Protein AF-A0A7X3ZTK2-F1 (afdb_monomer)

Structure (mmCIF, N/CA/C/O backbone):
data_AF-A0A7X3ZTK2-F1
#
_entry.id   AF-A0A7X3ZTK2-F1
#
loop_
_atom_site.group_PDB
_atom_site.id
_atom_site.type_symbol
_atom_site.label_atom_id
_atom_site.label_alt_id
_atom_site.label_comp_id
_atom_site.label_asym_id
_atom_site.label_entity_id
_atom_site.label_seq_id
_atom_site.pdbx_PDB_ins_code
_atom_site.Cartn_x
_atom_site.Cartn_y
_atom_site.Cartn_z
_atom_site.occupancy
_atom_site.B_iso_or_equiv
_atom_site.auth_seq_id
_atom_site.auth_comp_id
_atom_site.auth_asym_id
_atom_site.auth_atom_id
_atom_site.pdbx_PDB_model_num
ATOM 1 N N . MET A 1 1 ? -30.145 23.429 -50.388 1.00 39.84 1 MET A N 1
ATOM 2 C CA . MET A 1 1 ? -30.288 21.972 -50.198 1.00 39.84 1 MET A CA 1
ATOM 3 C C . MET A 1 1 ? -29.127 21.512 -49.320 1.00 39.84 1 MET A C 1
ATOM 5 O O . MET A 1 1 ? -28.029 21.324 -49.816 1.00 39.84 1 MET A O 1
ATOM 9 N N . ARG A 1 2 ? -29.315 21.527 -47.994 1.00 39.56 2 ARG A N 1
ATOM 10 C CA . ARG A 1 2 ? -28.286 21.183 -46.997 1.00 39.56 2 ARG A CA 1
ATOM 11 C C . ARG A 1 2 ? -28.616 19.794 -46.467 1.00 39.56 2 ARG A C 1
ATOM 13 O O . ARG A 1 2 ? -29.676 19.634 -45.871 1.00 39.56 2 ARG A O 1
ATOM 20 N N . VAL A 1 3 ? -27.745 18.817 -46.689 1.00 43.38 3 VAL A N 1
ATOM 21 C CA . VAL A 1 3 ? -27.857 17.502 -46.051 1.00 43.38 3 VAL A CA 1
ATOM 22 C C . VAL A 1 3 ? -26.597 17.299 -45.227 1.00 43.38 3 VAL A C 1
ATOM 24 O O . VAL A 1 3 ? -25.487 17.306 -45.748 1.00 43.38 3 VAL A O 1
ATOM 27 N N . ALA A 1 4 ? -26.821 17.251 -43.918 1.00 47.59 4 ALA A N 1
ATOM 28 C CA . ALA A 1 4 ? -25.833 17.231 -42.862 1.00 47.59 4 ALA A CA 1
ATOM 29 C C . ALA A 1 4 ? -25.063 15.904 -42.804 1.00 47.59 4 ALA A C 1
ATOM 31 O O . ALA A 1 4 ? -25.639 14.823 -42.951 1.00 47.59 4 ALA A O 1
ATOM 32 N N . GLU A 1 5 ? -23.767 16.017 -42.520 1.00 44.78 5 GLU A N 1
ATOM 33 C CA . GLU A 1 5 ? -22.873 14.921 -42.159 1.00 44.78 5 GLU A CA 1
ATOM 34 C C . GLU A 1 5 ? -23.416 14.157 -40.943 1.00 44.78 5 GLU A C 1
ATOM 36 O O . GLU A 1 5 ? -23.536 14.686 -39.835 1.00 44.78 5 GLU A O 1
ATOM 41 N N . ARG A 1 6 ? -23.736 12.876 -41.139 1.00 45.16 6 ARG A N 1
ATOM 42 C CA . ARG A 1 6 ? -24.063 11.959 -40.045 1.00 45.16 6 ARG A CA 1
ATOM 43 C C . ARG A 1 6 ? -22.763 11.437 -39.436 1.00 45.16 6 ARG A C 1
ATOM 45 O O . ARG A 1 6 ? -22.163 10.501 -39.959 1.00 45.16 6 ARG A O 1
ATOM 52 N N . LYS A 1 7 ? -22.352 12.026 -38.308 1.00 48.91 7 LYS A N 1
ATOM 53 C CA . LYS A 1 7 ? -21.341 11.461 -37.401 1.00 48.91 7 LYS A CA 1
ATOM 54 C C . LYS A 1 7 ? -21.754 10.041 -37.009 1.00 48.91 7 LYS A C 1
ATOM 56 O O . LYS A 1 7 ? -22.723 9.852 -36.277 1.00 48.91 7 LYS A O 1
ATOM 61 N N . HIS A 1 8 ? -21.010 9.048 -37.485 1.00 41.53 8 HIS A N 1
ATOM 62 C CA . HIS A 1 8 ? -21.114 7.677 -36.999 1.00 41.53 8 HIS A CA 1
ATOM 63 C C . HIS A 1 8 ? -20.444 7.611 -35.621 1.00 41.53 8 HIS A C 1
ATOM 65 O O . HIS A 1 8 ? -19.224 7.502 -35.498 1.00 41.53 8 HIS A O 1
ATOM 71 N N . VAL A 1 9 ? -21.264 7.757 -34.581 1.00 46.59 9 VAL A N 1
ATOM 72 C CA . VAL A 1 9 ? -20.909 7.508 -33.183 1.00 46.59 9 VAL A CA 1
ATOM 73 C C . VAL A 1 9 ? -20.540 6.031 -33.072 1.00 46.59 9 VAL A C 1
ATOM 75 O O . VAL A 1 9 ? -21.409 5.161 -33.124 1.00 46.59 9 VAL A O 1
ATOM 78 N N . ARG A 1 10 ? -19.239 5.732 -32.978 1.00 44.19 10 ARG A N 1
ATOM 79 C CA . ARG A 1 10 ? -18.788 4.394 -32.596 1.00 44.19 10 ARG A CA 1
ATOM 80 C C . ARG A 1 10 ? -19.222 4.153 -31.156 1.00 44.19 10 ARG A C 1
ATOM 82 O O . ARG A 1 10 ? -19.009 4.982 -30.276 1.00 44.19 10 ARG A O 1
ATOM 89 N N . GLN A 1 11 ? -19.905 3.034 -30.998 1.00 49.56 11 GLN A N 1
ATOM 90 C CA . GLN A 1 11 ? -20.618 2.596 -29.815 1.00 49.56 11 GLN A CA 1
ATOM 91 C C . GLN A 1 11 ? -19.687 2.583 -28.596 1.00 49.56 11 GLN A C 1
ATOM 93 O O . GLN A 1 11 ? -18.657 1.911 -28.596 1.00 49.56 11 GLN A O 1
ATOM 98 N N . LEU A 1 12 ? -20.057 3.347 -27.567 1.00 50.53 12 LEU A N 1
ATOM 99 C CA . LEU A 1 12 ? -19.511 3.214 -26.222 1.00 50.53 12 LEU A CA 1
ATOM 100 C C . LEU A 1 12 ? -20.148 1.971 -25.602 1.00 50.53 12 LEU A C 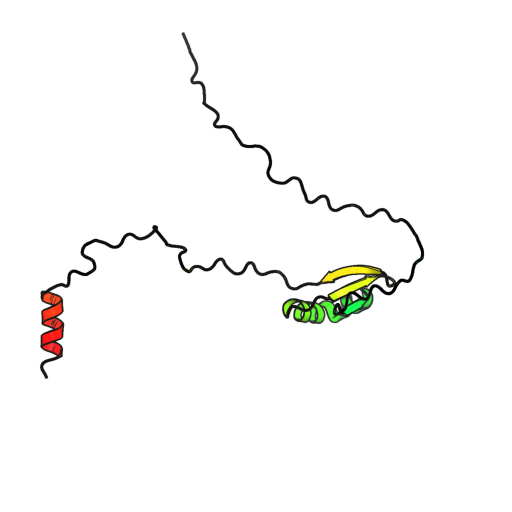1
ATOM 102 O O . LEU A 1 12 ? -21.367 1.908 -25.444 1.00 50.53 12 LEU A O 1
ATOM 106 N N . HIS A 1 13 ? -19.316 0.984 -25.290 1.00 44.78 13 HIS A N 1
ATOM 107 C CA . HIS A 1 13 ? -19.709 -0.167 -24.490 1.00 44.78 13 HIS A CA 1
ATOM 108 C C . HIS A 1 13 ? -20.127 0.319 -23.090 1.00 44.78 13 HIS A C 1
ATOM 110 O O . HIS A 1 13 ? -19.344 1.030 -22.452 1.00 44.78 13 HIS A O 1
ATOM 116 N N . PRO A 1 14 ? -21.326 -0.031 -22.596 1.00 49.06 14 PRO A N 1
ATOM 117 C CA . PRO A 1 14 ? -21.659 0.152 -21.196 1.00 49.06 14 PRO A CA 1
ATOM 118 C C . PRO A 1 14 ? -20.998 -0.963 -20.369 1.00 49.06 14 PRO A C 1
ATOM 120 O O . PRO A 1 14 ? -20.686 -2.034 -20.888 1.00 49.06 14 PRO A O 1
ATOM 123 N N . ASP A 1 15 ? -20.827 -0.690 -19.079 1.00 48.72 15 ASP A N 1
ATOM 124 C CA . ASP A 1 15 ? -20.544 -1.655 -18.008 1.00 48.72 15 ASP A CA 1
ATOM 125 C C . ASP A 1 15 ? -19.081 -1.993 -17.703 1.00 48.72 15 ASP A C 1
ATOM 127 O O . ASP A 1 15 ? -18.630 -3.120 -17.885 1.00 48.72 15 ASP A O 1
ATOM 131 N N . LEU A 1 16 ? -18.388 -1.063 -17.035 1.00 47.25 16 LEU A N 1
ATOM 132 C CA . LEU A 1 16 ? -17.341 -1.425 -16.075 1.00 47.25 16 LEU A CA 1
ATOM 133 C C . LEU A 1 16 ? -17.474 -0.616 -14.772 1.00 47.25 16 LEU A C 1
ATOM 135 O O . LEU A 1 16 ? -17.082 0.541 -14.676 1.00 47.25 16 LEU A O 1
ATOM 139 N N . LEU A 1 17 ? -17.996 -1.317 -13.759 1.00 50.16 17 LEU A N 1
ATOM 140 C CA . LEU A 1 17 ? -17.832 -1.093 -12.317 1.00 50.16 17 LEU A CA 1
ATOM 141 C C . LEU A 1 17 ? -18.530 0.119 -11.670 1.00 50.16 17 LEU A C 1
ATOM 143 O O . LEU A 1 17 ? -17.918 0.983 -11.051 1.00 50.16 17 LEU A O 1
ATOM 147 N N . GLY A 1 18 ? -19.855 0.029 -11.574 1.00 45.88 18 GLY A N 1
ATOM 148 C CA . GLY A 1 18 ? -20.485 0.217 -10.266 1.00 45.88 18 GLY A CA 1
ATOM 149 C C . GLY A 1 18 ? -20.390 -1.097 -9.491 1.00 45.88 18 GLY A C 1
ATOM 150 O O . GLY A 1 18 ? -21.132 -2.011 -9.831 1.00 45.88 18 GLY A O 1
ATOM 151 N N . LYS A 1 19 ? -19.467 -1.225 -8.519 1.00 45.03 19 LYS A N 1
ATOM 152 C CA . LYS A 1 19 ? -19.404 -2.332 -7.529 1.00 45.03 19 LYS A CA 1
ATOM 153 C C . LYS A 1 19 ? -18.289 -2.129 -6.482 1.00 45.03 19 LYS A C 1
ATOM 155 O O . LYS A 1 19 ? -17.407 -2.954 -6.319 1.00 45.03 19 LYS A O 1
ATOM 160 N N . THR A 1 20 ? -18.376 -1.060 -5.703 1.00 34.66 20 THR A N 1
ATOM 161 C CA . THR A 1 20 ? -17.927 -1.089 -4.297 1.00 34.66 20 THR A CA 1
ATOM 162 C C . THR A 1 20 ? -18.900 -0.246 -3.493 1.00 34.66 20 THR A C 1
ATOM 164 O O . THR A 1 20 ? -18.607 0.835 -2.994 1.00 34.66 20 THR A O 1
ATOM 167 N N . ARG A 1 21 ? -20.132 -0.757 -3.406 1.00 34.91 21 ARG A N 1
ATOM 168 C CA . ARG A 1 21 ? -21.024 -0.394 -2.311 1.00 34.91 21 ARG A CA 1
ATOM 169 C C . ARG A 1 21 ? -20.351 -0.943 -1.056 1.00 34.91 21 ARG A C 1
ATOM 171 O O . ARG A 1 21 ? -20.276 -2.156 -0.899 1.00 34.91 21 ARG A O 1
ATOM 178 N N . ILE A 1 22 ? -19.813 -0.065 -0.219 1.00 44.72 22 ILE A N 1
ATOM 179 C CA . ILE A 1 22 ? -19.507 -0.404 1.170 1.00 44.72 22 ILE A CA 1
ATOM 180 C C . ILE A 1 22 ? -20.875 -0.706 1.796 1.00 44.72 22 ILE A C 1
ATOM 182 O O . ILE A 1 22 ? -21.719 0.195 1.798 1.00 44.72 22 ILE A O 1
ATOM 186 N N . PRO A 1 23 ? -21.174 -1.940 2.233 1.00 36.66 23 PRO A N 1
ATOM 187 C CA . PRO A 1 23 ? -22.411 -2.168 2.954 1.00 36.66 23 PRO A CA 1
ATOM 188 C C . PRO A 1 23 ? -22.321 -1.405 4.278 1.00 36.66 23 PRO A C 1
ATOM 190 O O . PRO A 1 23 ? -21.394 -1.606 5.062 1.00 36.66 23 PRO A O 1
ATOM 193 N N . CYS A 1 24 ? -23.275 -0.506 4.512 1.00 33.66 24 CYS A N 1
ATOM 194 C CA . CYS A 1 24 ? -23.630 -0.100 5.862 1.00 33.66 24 CYS A CA 1
ATOM 195 C C . CYS A 1 24 ? -24.044 -1.379 6.601 1.00 33.66 24 CYS A C 1
ATOM 197 O O . CYS A 1 24 ? -25.072 -1.974 6.288 1.00 33.66 24 CYS A O 1
ATOM 199 N N . ILE A 1 25 ? -23.186 -1.858 7.501 1.00 45.59 25 ILE A N 1
ATOM 200 C CA . ILE A 1 25 ? -23.515 -2.972 8.386 1.00 45.59 25 ILE A CA 1
ATOM 201 C C . ILE A 1 25 ? -24.536 -2.436 9.382 1.00 45.59 25 ILE A C 1
ATOM 203 O O . ILE A 1 25 ? -24.231 -1.535 10.160 1.00 45.59 25 ILE A O 1
ATOM 207 N N . SER A 1 26 ? -25.759 -2.947 9.283 1.00 36.12 26 SER A N 1
ATOM 208 C CA . SER A 1 26 ? -26.802 -2.757 10.279 1.00 36.12 26 SER A CA 1
ATOM 209 C C . SER A 1 26 ? -26.295 -3.245 11.634 1.00 36.12 26 SER A C 1
ATOM 211 O O . SER A 1 26 ? -25.832 -4.381 11.760 1.00 36.12 26 SER A O 1
ATOM 213 N N . ASP A 1 27 ? -26.370 -2.362 12.625 1.00 46.06 27 ASP A N 1
ATOM 214 C CA . ASP A 1 27 ? -26.196 -2.667 14.039 1.00 46.06 27 ASP A CA 1
ATOM 215 C C . ASP A 1 27 ? -27.348 -3.565 14.511 1.00 46.06 27 ASP A C 1
ATOM 217 O O . ASP A 1 27 ? -28.352 -3.079 15.027 1.00 46.06 27 ASP A O 1
ATOM 221 N N . ASP A 1 28 ? -27.208 -4.879 14.342 1.00 42.50 28 ASP A N 1
ATOM 222 C CA . ASP A 1 28 ? -28.022 -5.849 15.069 1.00 42.50 28 ASP A CA 1
ATOM 223 C C . ASP A 1 28 ? -27.203 -6.410 16.233 1.00 42.50 28 ASP A C 1
ATOM 225 O O . ASP A 1 28 ? -26.216 -7.139 16.091 1.00 42.50 28 ASP A O 1
ATOM 229 N N . HIS A 1 29 ? -27.603 -5.965 17.420 1.00 52.84 29 HIS A N 1
ATOM 230 C CA . HIS A 1 29 ? -27.145 -6.464 18.699 1.00 52.84 29 HIS A CA 1
ATOM 231 C C . HIS A 1 29 ? -27.550 -7.930 18.848 1.00 52.84 29 HIS A C 1
ATOM 233 O O . HIS A 1 29 ? -28.705 -8.214 19.147 1.00 52.84 29 HIS A O 1
ATOM 239 N N . ASP A 1 30 ? -26.584 -8.844 18.769 1.00 36.88 30 ASP A N 1
ATOM 240 C CA . ASP A 1 30 ? -26.707 -10.094 19.507 1.00 36.88 30 ASP A CA 1
ATOM 241 C C . ASP A 1 30 ? -25.392 -10.494 20.180 1.00 36.88 30 ASP A C 1
ATOM 243 O O . ASP A 1 30 ? -24.287 -10.400 19.635 1.00 36.88 30 ASP A O 1
ATOM 247 N N . LEU A 1 31 ? -25.538 -10.843 21.451 1.00 47.00 31 LEU A N 1
ATOM 248 C CA . LEU A 1 31 ? -24.492 -11.182 22.394 1.00 47.00 31 LEU A CA 1
ATOM 249 C C . LEU A 1 31 ? -24.006 -12.596 22.088 1.00 47.00 31 LEU A C 1
ATOM 251 O O . LEU A 1 31 ? -24.560 -13.567 22.588 1.00 47.00 31 LEU A O 1
ATOM 255 N N . HIS A 1 32 ? -22.922 -12.715 21.330 1.00 38.38 32 HIS A N 1
ATOM 256 C CA . HIS A 1 32 ? -22.027 -13.862 21.436 1.00 38.38 32 HIS A CA 1
ATOM 257 C C 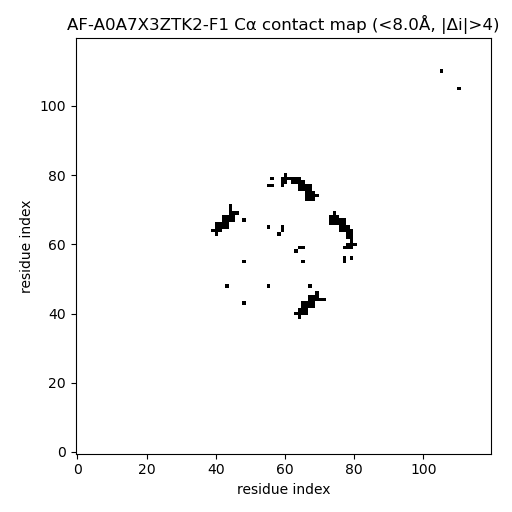. HIS A 1 32 ? -20.589 -13.358 21.515 1.00 38.38 32 HIS A C 1
ATOM 259 O O . HIS A 1 32 ? -19.995 -12.918 20.531 1.00 38.38 32 HIS A O 1
ATOM 265 N N . VAL A 1 33 ? -20.028 -13.429 22.724 1.00 45.06 33 VAL A N 1
ATOM 266 C CA . VAL A 1 33 ? -18.586 -13.328 22.979 1.00 45.06 33 VAL A CA 1
ATOM 267 C C . VAL A 1 33 ? -17.959 -14.637 22.488 1.00 45.06 33 VAL A C 1
ATOM 269 O O . VAL A 1 33 ? -17.567 -15.498 23.265 1.00 45.06 33 VAL A O 1
ATOM 272 N N . GLY A 1 34 ? -17.974 -14.835 21.172 1.00 36.00 34 GLY A N 1
ATOM 273 C CA . GLY A 1 34 ? -17.258 -15.906 20.501 1.00 36.00 34 GLY A CA 1
ATOM 274 C C . GLY A 1 34 ? -15.857 -15.413 20.187 1.00 36.00 34 GLY A C 1
ATOM 275 O O . GLY A 1 34 ? -15.687 -14.388 19.532 1.00 36.00 34 GLY A O 1
ATOM 276 N N . GLN A 1 35 ? -14.852 -16.114 20.691 1.00 50.09 35 GLN A N 1
ATOM 277 C CA . GLN A 1 35 ? -13.454 -15.881 20.361 1.00 50.09 35 GLN A CA 1
ATOM 278 C C . GLN A 1 35 ? -13.257 -16.128 18.855 1.00 50.09 35 GLN A C 1
ATOM 280 O O . GLN A 1 35 ? -13.126 -17.274 18.432 1.00 50.09 35 GLN A O 1
ATOM 285 N N . TYR A 1 36 ? -13.266 -15.070 18.036 1.00 44.59 36 TYR A N 1
ATOM 286 C CA . TYR A 1 36 ? -12.828 -15.139 16.639 1.00 44.59 36 TYR A CA 1
ATOM 287 C C . TYR A 1 36 ? -11.303 -15.226 16.632 1.00 44.59 36 TYR A C 1
ATOM 289 O O . TYR A 1 36 ? -10.595 -14.236 16.454 1.00 44.59 36 TYR A O 1
ATOM 297 N N . ASN A 1 37 ? -10.807 -16.429 16.901 1.00 47.22 37 ASN A N 1
ATOM 298 C CA . ASN A 1 37 ? -9.462 -16.822 16.531 1.00 47.22 37 ASN A CA 1
ATOM 299 C C . ASN A 1 37 ? -9.443 -16.852 14.998 1.00 47.22 37 ASN A C 1
ATOM 301 O O . ASN A 1 37 ? -9.883 -17.820 14.395 1.00 47.22 37 ASN A O 1
ATOM 305 N N . GLY A 1 38 ? -9.066 -15.727 14.391 1.00 44.69 38 GLY A N 1
ATOM 306 C CA . GLY A 1 38 ? -8.378 -15.718 13.110 1.00 44.69 38 GLY A CA 1
ATOM 307 C C . GLY A 1 38 ? -6.905 -15.823 13.460 1.00 44.69 38 GLY A C 1
ATOM 308 O O . GLY A 1 38 ? -6.273 -14.836 13.834 1.00 44.69 38 GLY A O 1
ATOM 309 N N . GLU A 1 39 ? -6.426 -17.054 13.497 1.00 50.53 39 GLU A N 1
ATOM 310 C CA . GLU A 1 39 ? -5.057 -17.410 13.856 1.00 50.53 39 GLU A CA 1
ATOM 311 C C . GLU A 1 39 ? -4.035 -16.542 13.080 1.00 50.53 39 GLU A C 1
ATOM 313 O O . GLU A 1 39 ? -4.077 -16.476 11.857 1.00 50.53 39 GLU A O 1
ATOM 318 N N . ASP A 1 40 ? -3.152 -15.851 13.817 1.00 56.78 40 ASP A N 1
ATOM 319 C CA . ASP A 1 40 ? -2.069 -14.938 13.380 1.00 56.78 40 ASP A CA 1
ATOM 320 C C . ASP A 1 40 ? -2.365 -13.441 13.139 1.00 56.78 40 ASP A C 1
ATOM 322 O O . ASP A 1 40 ? -1.491 -12.720 12.652 1.00 56.78 40 ASP A O 1
ATOM 326 N N . ALA A 1 41 ? -3.516 -12.899 13.551 1.00 61.62 41 ALA A N 1
ATOM 327 C CA . ALA A 1 41 ? -3.710 -11.441 13.556 1.00 61.62 41 ALA A CA 1
ATOM 328 C C . ALA A 1 41 ? -3.526 -10.837 14.962 1.00 61.62 41 ALA A C 1
ATOM 330 O O . ALA A 1 41 ? -4.292 -11.103 15.891 1.00 61.62 41 ALA A O 1
ATOM 331 N N . MET A 1 42 ? -2.498 -10.002 15.142 1.00 77.94 42 MET A N 1
ATOM 332 C CA . MET A 1 42 ? -2.274 -9.299 16.409 1.00 77.94 42 MET A CA 1
ATOM 333 C C . MET A 1 42 ? -3.372 -8.247 16.642 1.00 77.94 42 MET A C 1
ATOM 335 O O . MET A 1 42 ? -3.490 -7.294 15.870 1.00 77.94 42 MET A O 1
ATOM 339 N N . GLN A 1 43 ? -4.103 -8.377 17.755 1.00 80.06 43 GLN A N 1
ATOM 340 C CA . GLN A 1 43 ? -5.200 -7.479 18.133 1.00 80.06 43 GLN A CA 1
ATOM 341 C C . GLN A 1 43 ? -4.733 -6.354 19.056 1.00 80.06 43 GLN A C 1
ATOM 343 O O . GLN A 1 43 ? -4.166 -6.613 20.116 1.00 80.06 43 GLN A O 1
ATOM 348 N N . ILE A 1 44 ? -5.015 -5.098 18.693 1.00 83.38 44 ILE A N 1
ATOM 349 C CA . ILE A 1 44 ? -4.652 -3.920 19.498 1.00 83.38 44 ILE A CA 1
ATOM 350 C C . ILE A 1 44 ? -5.848 -2.985 19.662 1.00 83.38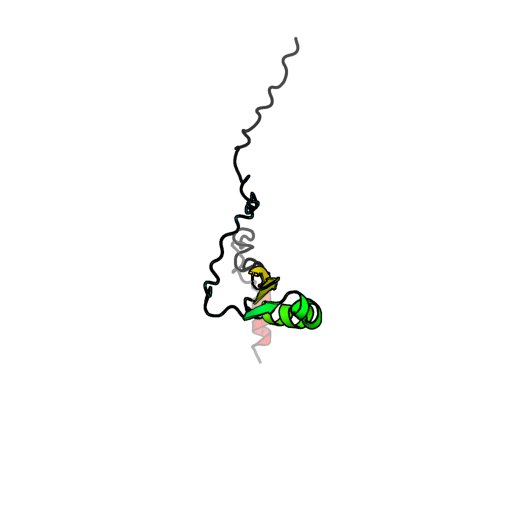 44 ILE A C 1
ATOM 352 O O . ILE A 1 44 ? -6.550 -2.668 18.704 1.00 83.38 44 ILE A O 1
ATOM 356 N N . ALA A 1 45 ? -6.076 -2.490 20.880 1.00 86.62 45 ALA A N 1
ATOM 357 C CA . ALA A 1 45 ? -7.125 -1.507 21.128 1.00 86.62 45 ALA A CA 1
ATOM 358 C C . ALA A 1 45 ? -6.810 -0.169 20.437 1.00 86.62 45 ALA A C 1
ATOM 360 O O . ALA A 1 45 ? -5.685 0.318 20.485 1.00 86.62 45 ALA A O 1
ATOM 361 N N . VAL A 1 46 ? -7.813 0.506 19.872 1.00 84.94 46 VAL A N 1
ATOM 362 C CA . VAL A 1 46 ? -7.633 1.810 19.197 1.00 84.94 46 VAL A CA 1
ATOM 363 C C . VAL A 1 46 ? -6.974 2.858 20.111 1.00 84.94 46 VAL A C 1
ATOM 365 O O . VAL A 1 46 ? -6.169 3.666 19.646 1.00 84.94 46 VAL A O 1
ATOM 368 N N . ALA A 1 47 ? -7.283 2.838 21.413 1.00 85.38 47 ALA A N 1
ATOM 369 C CA . ALA A 1 47 ? -6.673 3.736 22.396 1.00 85.38 47 ALA A CA 1
ATOM 370 C C . ALA A 1 47 ? -5.158 3.510 22.524 1.00 85.38 47 ALA A C 1
ATOM 372 O O . ALA A 1 47 ? -4.386 4.466 22.567 1.00 85.38 47 ALA A O 1
ATOM 373 N N . GLU A 1 48 ? -4.742 2.246 22.520 1.00 82.38 48 GLU A N 1
ATOM 374 C CA . GLU A 1 48 ? -3.342 1.846 22.564 1.00 82.38 48 GLU A CA 1
ATOM 375 C C . GLU A 1 48 ? -2.644 2.125 21.226 1.00 82.38 48 GLU A C 1
ATOM 377 O O . GLU A 1 48 ? -1.543 2.677 21.198 1.00 82.38 48 GLU A O 1
ATOM 382 N N . ALA A 1 49 ? -3.313 1.840 20.107 1.00 87.50 49 ALA A N 1
ATOM 383 C CA . ALA A 1 49 ? -2.788 2.062 18.766 1.00 87.50 49 ALA A CA 1
ATOM 384 C C . ALA A 1 49 ? -2.444 3.533 18.499 1.00 87.50 49 ALA A C 1
ATOM 386 O O . ALA A 1 49 ? -1.442 3.808 17.844 1.00 87.50 49 ALA A O 1
ATOM 387 N N . LYS A 1 50 ? -3.216 4.488 19.039 1.00 87.38 50 LYS A N 1
ATOM 388 C CA . LYS A 1 50 ? -2.953 5.928 18.871 1.00 87.38 50 LYS A CA 1
ATOM 389 C C . LYS A 1 50 ? -1.575 6.345 19.401 1.00 87.38 50 LYS A C 1
ATOM 391 O O . LYS A 1 50 ? -0.942 7.210 18.802 1.00 87.38 50 LYS A O 1
ATOM 396 N N . ALA A 1 51 ? -1.105 5.742 20.493 1.00 89.38 51 ALA A N 1
ATOM 397 C CA . ALA A 1 51 ? 0.184 6.084 21.098 1.00 89.38 51 ALA A CA 1
ATOM 398 C C . ALA A 1 51 ? 1.377 5.517 20.311 1.00 89.38 51 ALA A C 1
ATOM 400 O O . ALA A 1 51 ? 2.432 6.142 20.240 1.00 89.38 51 ALA A O 1
ATOM 401 N N . GLN A 1 52 ? 1.208 4.343 19.698 1.00 87.94 52 GLN A N 1
ATOM 402 C CA . GLN A 1 52 ? 2.286 3.598 19.039 1.00 87.94 52 GLN A CA 1
ATOM 403 C C . GLN A 1 52 ? 2.049 3.367 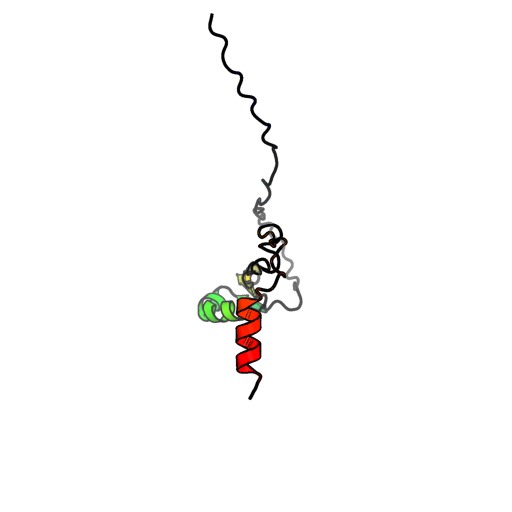17.541 1.00 87.94 52 GLN A C 1
ATOM 405 O O . GLN A 1 52 ? 2.639 2.468 16.943 1.00 87.94 52 GLN A O 1
ATOM 410 N N . PHE A 1 53 ? 1.234 4.214 16.909 1.00 88.38 53 PHE A N 1
ATOM 411 C CA . PHE A 1 53 ? 0.799 4.047 15.522 1.00 88.38 53 PHE A CA 1
ATOM 412 C C . PHE A 1 53 ? 1.973 3.899 14.545 1.00 88.38 53 PHE A C 1
ATOM 414 O O . PHE A 1 53 ? 2.000 2.974 13.741 1.00 88.38 53 PHE A O 1
ATOM 421 N N . ALA A 1 54 ? 3.012 4.728 14.685 1.00 88.31 54 ALA A N 1
ATOM 422 C CA . ALA A 1 54 ? 4.211 4.654 13.846 1.00 88.31 54 ALA A CA 1
ATOM 423 C C . ALA A 1 54 ? 4.963 3.310 13.956 1.00 88.31 54 ALA A C 1
ATOM 425 O O . ALA A 1 54 ? 5.634 2.884 13.017 1.00 88.31 54 ALA A O 1
ATOM 426 N N . ARG A 1 55 ? 4.881 2.619 15.101 1.00 88.50 55 ARG A N 1
ATOM 427 C CA . ARG A 1 55 ? 5.440 1.269 15.267 1.00 88.50 55 ARG A CA 1
ATOM 428 C C . ARG A 1 55 ? 4.557 0.223 14.585 1.00 88.50 55 ARG A C 1
ATOM 430 O O . ARG A 1 55 ? 5.096 -0.689 13.968 1.00 88.50 55 ARG A O 1
ATOM 437 N N . LEU A 1 56 ? 3.234 0.369 14.670 1.00 88.75 56 LEU A N 1
ATOM 438 C CA . LEU A 1 56 ? 2.281 -0.533 14.016 1.00 88.75 56 LEU A CA 1
ATOM 439 C C . LEU A 1 56 ? 2.379 -0.461 12.493 1.00 88.75 56 LEU A C 1
ATOM 441 O O . LEU A 1 56 ? 2.374 -1.500 11.847 1.00 88.75 56 LEU A O 1
ATOM 445 N N . ILE A 1 57 ? 2.567 0.733 11.926 1.00 88.12 57 ILE A N 1
ATOM 446 C CA . ILE A 1 57 ? 2.785 0.894 10.482 1.00 88.12 57 ILE A CA 1
ATOM 447 C C . ILE A 1 57 ? 4.034 0.144 10.018 1.00 88.12 57 ILE A C 1
ATOM 449 O O . ILE A 1 57 ? 3.947 -0.627 9.074 1.00 88.12 57 ILE A O 1
ATOM 453 N N . ARG A 1 58 ? 5.167 0.279 10.717 1.00 87.69 58 ARG A N 1
ATOM 454 C CA . ARG A 1 58 ? 6.403 -0.441 10.354 1.00 87.69 58 ARG A CA 1
ATOM 455 C C . ARG A 1 58 ? 6.242 -1.961 10.377 1.00 87.69 58 ARG A C 1
ATOM 457 O O . ARG A 1 58 ? 6.824 -2.657 9.555 1.00 87.69 58 ARG A O 1
ATOM 464 N N . ARG A 1 59 ? 5.448 -2.480 11.315 1.00 84.38 59 ARG A N 1
ATOM 465 C CA . ARG A 1 59 ? 5.111 -3.909 11.378 1.00 84.38 59 ARG A CA 1
ATOM 466 C C . ARG A 1 59 ? 4.189 -4.319 10.231 1.00 84.38 59 ARG A C 1
ATOM 468 O O . ARG A 1 59 ? 4.428 -5.337 9.592 1.00 84.38 59 ARG A O 1
ATOM 475 N N . ALA A 1 60 ? 3.207 -3.483 9.909 1.00 86.75 60 ALA A N 1
ATOM 476 C CA . ALA A 1 60 ? 2.329 -3.712 8.772 1.00 86.75 60 ALA A CA 1
ATOM 477 C C . ALA A 1 60 ? 3.075 -3.683 7.429 1.00 86.75 60 ALA A C 1
ATOM 479 O O . ALA A 1 60 ? 2.818 -4.512 6.560 1.00 86.75 60 ALA A O 1
ATOM 480 N N . GLU A 1 61 ? 4.048 -2.785 7.270 1.00 83.62 61 GLU A N 1
ATOM 481 C CA . GLU A 1 61 ? 4.948 -2.735 6.111 1.00 83.62 61 GLU A CA 1
ATOM 482 C C . GLU A 1 61 ? 5.824 -3.985 5.986 1.00 83.62 61 GLU A C 1
ATOM 484 O O . GLU A 1 61 ? 6.117 -4.409 4.871 1.00 83.62 61 GLU A O 1
ATOM 489 N N . ALA A 1 62 ? 6.198 -4.608 7.108 1.00 81.12 62 ALA A N 1
ATOM 490 C CA . ALA A 1 62 ? 6.907 -5.887 7.119 1.00 81.12 62 ALA A CA 1
ATOM 491 C C . ALA A 1 62 ? 6.019 -7.080 6.706 1.00 81.12 62 ALA A C 1
ATOM 493 O O . ALA A 1 62 ? 6.515 -8.200 6.604 1.00 81.12 62 ALA A O 1
ATOM 494 N N . GLY A 1 63 ? 4.727 -6.848 6.446 1.00 79.19 63 GLY A N 1
ATOM 495 C CA . GLY A 1 63 ? 3.769 -7.867 6.018 1.00 79.19 63 GLY A CA 1
ATOM 496 C C . GLY A 1 63 ? 2.886 -8.412 7.139 1.00 79.19 63 GLY A C 1
ATOM 497 O O . GLY A 1 63 ? 2.126 -9.346 6.900 1.00 79.19 63 GLY A O 1
ATOM 498 N N . GLU A 1 64 ? 2.948 -7.842 8.345 1.00 80.81 64 GLU A N 1
ATOM 499 C CA . GLU A 1 64 ? 2.112 -8.273 9.467 1.00 80.81 64 GLU A CA 1
ATOM 500 C C . GLU A 1 64 ? 0.703 -7.660 9.384 1.00 80.81 64 GLU A C 1
ATOM 502 O O . GLU A 1 64 ? 0.538 -6.449 9.233 1.00 80.81 64 GLU A O 1
ATOM 507 N N . ALA A 1 65 ? -0.338 -8.483 9.505 1.00 81.00 65 ALA A N 1
ATOM 508 C CA . ALA A 1 65 ? -1.711 -7.999 9.583 1.00 81.00 65 ALA A CA 1
ATOM 509 C C . ALA A 1 65 ? -2.081 -7.698 11.043 1.00 81.00 65 ALA A C 1
ATOM 511 O O . ALA A 1 65 ? -2.025 -8.574 11.902 1.00 81.00 65 ALA A O 1
ATOM 512 N N . ILE A 1 66 ? -2.473 -6.454 11.322 1.00 86.75 66 ILE A N 1
ATOM 513 C CA . ILE A 1 66 ? -2.798 -5.992 12.679 1.00 86.75 66 ILE A CA 1
ATOM 514 C C . ILE A 1 66 ? -4.256 -5.556 12.699 1.00 86.75 66 ILE A C 1
ATOM 516 O O . ILE A 1 66 ? -4.607 -4.631 11.962 1.00 86.75 66 ILE A O 1
ATOM 520 N N . GLU A 1 67 ? -5.109 -6.151 13.535 1.00 87.88 67 GLU A N 1
ATOM 521 C CA . GLU A 1 67 ? -6.480 -5.652 13.693 1.00 87.88 67 GLU A CA 1
ATOM 522 C C . GLU A 1 67 ? -6.608 -4.708 14.888 1.00 87.88 67 GLU A C 1
ATOM 524 O O . GLU A 1 67 ? -6.078 -4.900 15.984 1.00 87.88 67 GLU A O 1
ATOM 529 N N . LEU A 1 68 ? -7.325 -3.621 14.639 1.00 87.81 68 LEU A N 1
ATOM 530 C CA . LEU A 1 68 ? -7.675 -2.618 15.616 1.00 87.81 68 LEU A CA 1
ATOM 531 C C . LEU A 1 68 ? -9.030 -2.959 16.204 1.00 87.81 68 LEU A C 1
ATOM 533 O O . LEU A 1 68 ? -10.006 -3.128 15.472 1.00 87.81 68 LEU A O 1
ATOM 537 N N . THR A 1 69 ? -9.108 -2.973 17.528 1.00 86.75 69 THR A N 1
ATOM 538 C CA . THR A 1 69 ? -10.343 -3.234 18.259 1.00 86.75 69 THR A CA 1
ATOM 539 C C . THR A 1 69 ? -10.818 -1.998 19.017 1.00 86.75 69 THR A C 1
ATOM 541 O O . THR A 1 69 ? -10.037 -1.206 19.549 1.00 86.75 69 THR A O 1
ATOM 544 N N . ARG A 1 70 ? -12.132 -1.806 19.092 1.00 86.38 70 ARG A N 1
ATOM 545 C CA . ARG A 1 70 ? -12.778 -0.792 19.926 1.00 86.38 70 ARG A CA 1
ATOM 546 C C . ARG A 1 70 ? -13.795 -1.502 20.810 1.00 86.38 70 ARG A C 1
ATOM 548 O O . ARG A 1 70 ? -14.696 -2.153 20.297 1.00 86.38 70 ARG A O 1
ATOM 555 N N . TYR A 1 71 ? -13.628 -1.404 22.130 1.00 83.62 71 TYR A N 1
ATOM 556 C CA . TYR A 1 71 ? -14.454 -2.132 23.107 1.00 83.62 71 TYR A CA 1
ATOM 557 C C . TYR A 1 71 ? -14.513 -3.650 22.836 1.00 83.62 71 TYR A C 1
ATOM 559 O O . TYR A 1 71 ? -15.572 -4.263 22.921 1.00 83.62 71 TYR A O 1
ATOM 567 N N . GLY A 1 72 ? -13.382 -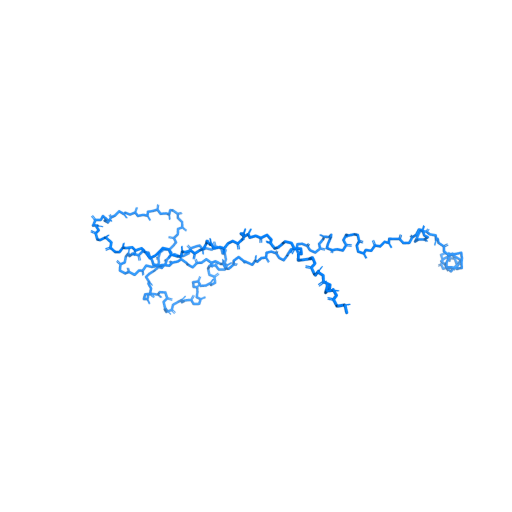4.246 22.440 1.00 78.69 72 GLY A N 1
ATOM 568 C CA . GLY A 1 72 ? -13.291 -5.677 22.123 1.00 78.69 72 GLY A CA 1
ATOM 569 C C . GLY A 1 72 ? -13.888 -6.087 20.772 1.00 78.69 72 GLY A C 1
ATOM 570 O O . GLY A 1 72 ? -13.842 -7.264 20.435 1.00 78.69 72 GLY A O 1
ATOM 571 N N . ARG A 1 73 ? -14.414 -5.144 19.978 1.00 81.19 73 ARG A N 1
ATOM 572 C CA . ARG A 1 73 ? -14.907 -5.407 18.619 1.00 81.19 73 ARG A CA 1
ATOM 573 C C . ARG A 1 73 ? -13.865 -4.997 17.579 1.00 81.19 73 ARG A C 1
ATOM 575 O O . ARG A 1 73 ? -13.377 -3.869 17.676 1.00 81.19 73 ARG A O 1
ATOM 582 N N . PRO A 1 74 ? -13.520 -5.844 16.596 1.00 85.69 74 PRO A N 1
ATOM 583 C CA . PRO A 1 74 ? -12.638 -5.449 15.503 1.00 85.69 74 PRO A CA 1
ATOM 584 C C . PRO A 1 74 ? -13.314 -4.361 14.659 1.00 85.69 74 PRO A C 1
ATOM 586 O O . PRO A 1 74 ? -14.471 -4.493 14.270 1.00 85.69 74 PRO A O 1
ATOM 589 N N . VAL A 1 75 ? -12.605 -3.259 14.415 1.00 86.56 75 VAL A N 1
ATOM 590 C CA . VAL A 1 75 ? -13.123 -2.087 13.682 1.00 86.56 75 VAL A CA 1
ATOM 591 C C . VAL A 1 75 ? -12.317 -1.745 12.436 1.00 86.56 75 VAL A C 1
ATOM 593 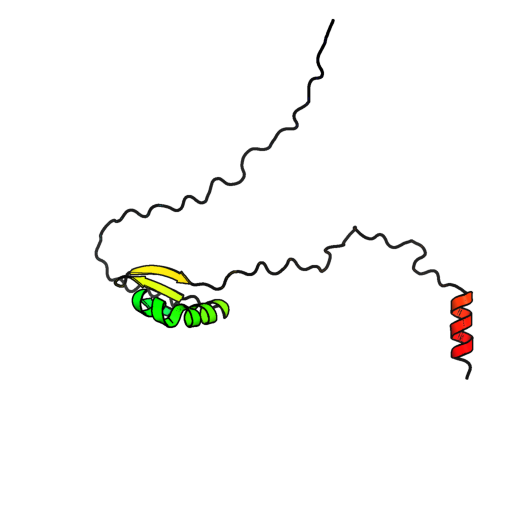O O . VAL A 1 75 ? -12.837 -1.095 11.535 1.00 86.56 75 VAL A O 1
ATOM 596 N N . ALA A 1 76 ? -11.045 -2.135 12.380 1.00 85.69 76 ALA A N 1
ATOM 597 C CA . ALA A 1 76 ? -10.183 -1.869 11.236 1.00 85.69 76 ALA A CA 1
ATOM 598 C C . ALA A 1 76 ? -9.010 -2.847 11.216 1.00 85.69 76 ALA A C 1
ATOM 600 O O . ALA A 1 76 ? -8.649 -3.398 12.249 1.00 85.69 76 ALA A O 1
ATOM 601 N N . ARG A 1 77 ? -8.372 -3.009 10.057 1.00 87.00 77 ARG A N 1
ATOM 602 C CA . ARG A 1 77 ? -7.142 -3.790 9.906 1.00 87.00 77 ARG A CA 1
ATOM 603 C C . ARG A 1 77 ? -6.075 -2.941 9.233 1.00 87.00 77 ARG A C 1
ATOM 605 O O . ARG A 1 77 ? -6.331 -2.340 8.192 1.00 87.00 77 ARG A O 1
ATOM 612 N N . ILE A 1 78 ? -4.893 -2.893 9.829 1.00 88.44 78 ILE A N 1
ATOM 613 C CA . ILE A 1 78 ? -3.699 -2.291 9.249 1.00 88.44 78 ILE A CA 1
ATOM 614 C C . ILE A 1 78 ? -2.953 -3.406 8.519 1.00 88.44 78 ILE A C 1
ATOM 616 O O . ILE A 1 78 ? -2.575 -4.410 9.119 1.00 88.44 78 ILE A O 1
ATOM 620 N N . VAL A 1 79 ? -2.764 -3.225 7.218 1.00 86.88 79 VAL A N 1
ATOM 621 C CA . VAL A 1 79 ? -1.943 -4.089 6.366 1.00 86.88 79 VAL A CA 1
ATOM 622 C C . VAL A 1 79 ? -0.958 -3.214 5.609 1.00 86.88 79 VAL A C 1
ATOM 624 O O . VAL A 1 79 ? -1.253 -2.046 5.335 1.00 86.88 79 VAL A O 1
ATOM 627 N N . GLY A 1 80 ? 0.203 -3.765 5.268 1.00 85.44 80 GLY A N 1
ATOM 628 C CA . GLY A 1 80 ? 1.134 -3.098 4.369 1.00 85.44 80 GLY A CA 1
ATOM 629 C C . GLY A 1 80 ? 0.430 -2.724 3.068 1.00 85.44 80 GLY A C 1
ATOM 630 O O . GLY A 1 80 ? -0.355 -3.505 2.521 1.00 85.44 80 GLY A O 1
ATOM 631 N N . ALA A 1 81 ? 0.685 -1.514 2.574 1.00 80.25 81 ALA A N 1
ATOM 632 C CA . ALA A 1 81 ? 0.175 -1.123 1.272 1.00 80.25 81 ALA A CA 1
ATOM 633 C C . ALA A 1 81 ? 0.729 -2.102 0.232 1.00 80.25 81 ALA A C 1
ATOM 635 O O . ALA A 1 81 ? 1.945 -2.282 0.134 1.00 80.25 81 ALA A O 1
ATOM 636 N N . SER A 1 82 ? -0.156 -2.729 -0.548 1.00 68.38 82 SER A N 1
ATOM 637 C CA . SER A 1 82 ? 0.268 -3.465 -1.734 1.00 68.38 82 SER A CA 1
ATOM 638 C C . SER A 1 82 ? 0.930 -2.448 -2.652 1.00 68.38 82 SER A C 1
ATOM 640 O O . SER A 1 82 ? 0.259 -1.664 -3.326 1.00 68.38 82 SER A O 1
ATOM 642 N N . ARG A 1 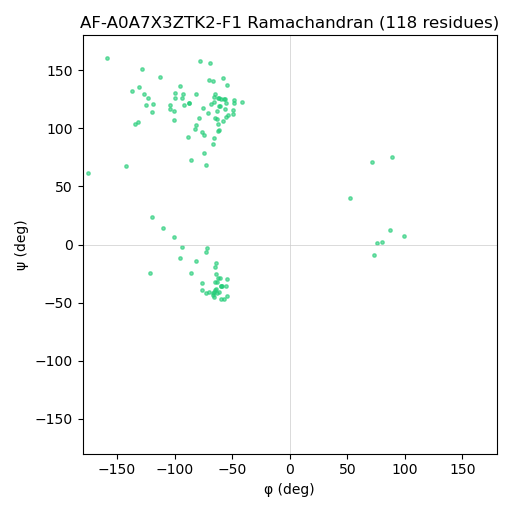83 ? 2.266 -2.390 -2.625 1.00 61.59 83 ARG A N 1
ATOM 643 C CA . ARG A 1 83 ? 3.003 -1.694 -3.666 1.00 61.59 83 ARG A CA 1
ATOM 644 C C . ARG A 1 83 ? 2.615 -2.446 -4.931 1.00 61.59 83 ARG A C 1
ATOM 646 O O . ARG A 1 83 ? 2.875 -3.651 -4.966 1.00 61.59 83 ARG A O 1
ATOM 653 N N . PRO A 1 84 ? 1.979 -1.811 -5.935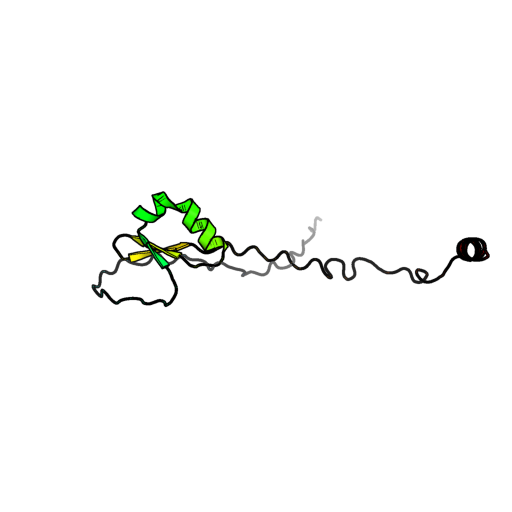 1.00 59.78 84 PRO A N 1
ATOM 654 C CA . PRO A 1 84 ? 1.874 -2.455 -7.228 1.00 59.78 84 PRO A CA 1
ATOM 655 C C . PRO A 1 84 ? 3.318 -2.769 -7.583 1.00 59.78 84 PRO A C 1
ATOM 657 O O . PRO A 1 84 ? 4.123 -1.842 -7.719 1.00 59.78 84 PRO A O 1
ATOM 660 N N . ALA A 1 85 ? 3.679 -4.057 -7.567 1.00 62.25 85 ALA A N 1
ATOM 661 C CA . ALA A 1 85 ? 4.980 -4.496 -8.025 1.00 62.25 85 ALA A CA 1
ATOM 662 C C . ALA A 1 85 ? 5.112 -3.815 -9.375 1.00 62.25 85 ALA A C 1
ATOM 664 O O . ALA A 1 85 ? 4.245 -4.015 -10.232 1.00 62.25 85 ALA A O 1
ATOM 665 N N . GLY A 1 86 ? 6.046 -2.861 -9.476 1.00 61.34 86 GLY A N 1
ATOM 666 C CA . GLY A 1 86 ? 6.181 -2.058 -10.678 1.00 61.34 86 GLY A CA 1
ATOM 667 C C . GLY A 1 86 ? 6.210 -3.061 -11.809 1.00 61.34 86 GLY A C 1
ATOM 668 O O . GLY A 1 86 ? 7.048 -3.962 -11.771 1.00 61.34 86 GLY A O 1
ATOM 669 N N . ARG A 1 87 ? 5.197 -3.004 -12.684 1.00 62.66 87 ARG A N 1
ATOM 670 C CA . ARG A 1 87 ? 5.046 -3.945 -13.795 1.00 62.66 87 ARG A CA 1
ATOM 671 C C . ARG A 1 87 ? 6.434 -4.156 -14.379 1.00 62.66 87 ARG A C 1
ATOM 673 O O . ARG A 1 87 ? 7.114 -3.163 -14.651 1.00 62.66 87 ARG A O 1
ATOM 680 N N . SER A 1 88 ? 6.880 -5.411 -14.419 1.00 72.25 88 SER A N 1
ATOM 681 C CA . SER A 1 88 ? 8.243 -5.727 -14.832 1.00 72.25 88 SER A CA 1
ATOM 682 C C . SER A 1 88 ? 8.531 -4.971 -16.123 1.00 72.25 88 SER A C 1
ATOM 684 O O . SER A 1 88 ? 7.779 -5.093 -17.087 1.00 72.25 88 SER A O 1
ATOM 686 N N . LEU A 1 89 ? 9.561 -4.123 -16.115 1.00 76.62 89 LEU A N 1
ATOM 687 C CA . LEU A 1 89 ? 9.954 -3.385 -17.318 1.00 76.62 89 LEU A CA 1
ATOM 688 C C . LEU A 1 89 ? 10.633 -4.311 -18.338 1.00 76.62 89 LEU A C 1
ATOM 690 O O . LEU A 1 89 ? 10.896 -3.901 -19.466 1.00 76.62 89 LEU A O 1
ATOM 694 N N . ILE A 1 90 ? 10.893 -5.564 -17.954 1.00 82.56 90 ILE A N 1
ATOM 695 C CA . ILE A 1 90 ? 11.353 -6.614 -18.857 1.00 82.56 90 ILE A CA 1
ATOM 696 C C . ILE A 1 90 ? 10.268 -6.826 -19.917 1.00 82.56 90 ILE A C 1
ATOM 698 O O . ILE A 1 90 ? 9.131 -7.150 -19.587 1.00 82.56 90 ILE A O 1
ATOM 702 N N . GLY A 1 91 ? 10.616 -6.604 -21.185 1.00 79.94 91 GLY A N 1
ATOM 703 C CA . GLY A 1 91 ? 9.677 -6.696 -22.308 1.00 79.94 91 GLY A CA 1
ATOM 704 C C . GLY A 1 91 ? 8.784 -5.466 -22.510 1.00 79.94 91 GLY A C 1
ATOM 705 O O . GLY A 1 91 ? 8.002 -5.439 -23.450 1.00 79.94 91 GLY A O 1
ATOM 706 N N . ALA A 1 92 ? 8.917 -4.396 -21.715 1.00 82.56 92 ALA A N 1
ATOM 707 C CA . ALA A 1 92 ? 8.088 -3.191 -21.882 1.00 82.56 92 ALA A CA 1
ATOM 708 C C . ALA A 1 92 ? 8.306 -2.460 -23.224 1.00 82.56 92 ALA A C 1
ATOM 710 O O . ALA A 1 92 ? 7.489 -1.628 -23.612 1.00 82.56 92 ALA A O 1
ATOM 711 N N . MET A 1 93 ? 9.403 -2.767 -23.919 1.00 82.31 93 MET A N 1
ATOM 712 C CA . MET A 1 93 ? 9.728 -2.256 -25.253 1.00 82.31 93 MET A CA 1
ATOM 713 C C . MET A 1 93 ? 9.631 -3.338 -26.340 1.00 82.31 93 MET A C 1
ATOM 715 O O . MET A 1 93 ? 10.139 -3.140 -27.444 1.00 82.31 93 MET A O 1
ATOM 719 N N . GLU A 1 94 ? 9.004 -4.482 -26.051 1.00 82.75 94 GLU A N 1
ATOM 720 C CA . GLU A 1 94 ? 8.777 -5.531 -27.047 1.00 82.75 94 GLU A CA 1
ATOM 721 C C . GLU A 1 94 ? 7.997 -4.962 -28.244 1.00 82.75 94 GLU A C 1
ATOM 723 O O . GLU A 1 94 ? 6.964 -4.311 -28.086 1.00 82.75 94 GLU A O 1
ATOM 728 N N . GLY A 1 95 ? 8.547 -5.127 -29.449 1.00 84.38 95 GLY A N 1
ATOM 729 C CA . GLY A 1 95 ? 7.984 -4.580 -30.689 1.00 84.38 95 GLY A CA 1
ATOM 730 C C . GLY A 1 95 ? 8.135 -3.064 -30.882 1.00 84.38 95 GLY A C 1
ATOM 731 O O . GLY A 1 95 ? 7.878 -2.575 -31.979 1.00 84.38 95 GLY A O 1
ATOM 732 N N . ALA A 1 96 ? 8.588 -2.310 -29.873 1.00 87.25 96 ALA A N 1
ATOM 733 C CA . ALA A 1 96 ? 8.854 -0.871 -29.995 1.00 87.25 96 ALA A CA 1
ATOM 734 C C . ALA A 1 96 ? 10.221 -0.564 -30.634 1.00 87.25 96 ALA A C 1
ATOM 736 O O . ALA A 1 96 ? 10.473 0.565 -31.051 1.00 87.25 96 ALA A O 1
ATOM 737 N N . PHE A 1 97 ? 11.099 -1.564 -30.718 1.00 86.69 97 PHE A N 1
ATOM 738 C CA . PHE A 1 97 ? 12.386 -1.483 -31.394 1.00 86.69 97 PHE A CA 1
ATOM 739 C C . PHE A 1 97 ? 12.466 -2.572 -32.462 1.00 86.69 97 PHE A C 1
ATOM 741 O O . PHE A 1 97 ? 12.245 -3.747 -32.175 1.00 86.69 97 PHE A O 1
ATOM 748 N N . THR A 1 98 ? 12.771 -2.177 -33.696 1.00 89.25 98 THR A N 1
ATOM 749 C CA . THR A 1 98 ? 13.058 -3.110 -34.790 1.00 89.25 98 THR A CA 1
ATOM 750 C C . THR A 1 98 ? 14.561 -3.116 -35.002 1.00 89.25 98 THR A C 1
ATOM 752 O O . THR A 1 98 ? 15.133 -2.063 -35.278 1.00 89.25 98 THR A O 1
ATOM 755 N N . LEU A 1 99 ? 15.195 -4.283 -34.856 1.00 89.81 99 LEU A N 1
ATOM 756 C CA . LEU A 1 99 ? 16.602 -4.438 -35.214 1.00 89.81 99 LEU A CA 1
ATOM 757 C C . LEU A 1 99 ? 16.761 -4.165 -36.721 1.00 89.81 99 LEU A C 1
ATOM 759 O O . LEU A 1 99 ? 16.070 -4.808 -37.515 1.00 89.81 99 LEU A O 1
ATOM 763 N N . PRO A 1 100 ? 17.657 -3.252 -37.127 1.00 89.62 100 PRO A N 1
ATOM 764 C CA . PRO A 1 100 ? 18.059 -3.123 -38.520 1.00 89.62 100 PRO A CA 1
ATOM 765 C C . PRO A 1 100 ? 18.640 -4.441 -39.044 1.00 89.62 100 PRO A C 1
ATOM 767 O O . PRO A 1 100 ? 19.336 -5.156 -38.319 1.00 89.62 100 PRO A O 1
ATOM 770 N N . ASN A 1 101 ? 18.366 -4.763 -40.310 1.00 90.88 101 ASN A N 1
ATOM 771 C CA . ASN A 1 101 ? 18.800 -6.024 -40.925 1.00 90.88 101 ASN A CA 1
ATOM 772 C C . ASN A 1 101 ? 20.332 -6.148 -41.040 1.00 90.88 101 ASN A C 1
ATOM 774 O O . ASN A 1 101 ? 20.850 -7.250 -41.190 1.00 90.88 101 ASN A O 1
ATOM 778 N N . ASP A 1 102 ? 21.043 -5.026 -40.973 1.00 91.19 102 ASP A N 1
ATOM 779 C CA . ASP A 1 102 ? 22.493 -4.880 -41.089 1.00 91.19 102 ASP A CA 1
ATOM 780 C C . ASP A 1 102 ? 23.196 -4.716 -39.731 1.00 91.19 102 ASP A C 1
ATOM 782 O O . ASP A 1 102 ? 24.406 -4.535 -39.696 1.00 91.19 102 ASP A O 1
ATOM 786 N N . MET A 1 103 ? 22.488 -4.846 -38.601 1.00 90.31 103 MET A N 1
ATOM 787 C CA . MET A 1 103 ? 23.077 -4.701 -37.257 1.00 90.31 103 MET A CA 1
ATOM 788 C C . MET A 1 103 ? 24.290 -5.625 -37.019 1.00 90.31 103 MET A C 1
ATOM 790 O O . MET A 1 103 ? 25.190 -5.289 -36.254 1.00 90.31 103 MET A O 1
ATOM 794 N N . PHE A 1 104 ? 24.316 -6.791 -37.667 1.00 89.62 104 PHE A N 1
ATOM 795 C CA . PHE A 1 104 ? 25.413 -7.758 -37.562 1.00 89.62 104 PHE A CA 1
ATOM 796 C C . PHE A 1 104 ? 26.480 -7.599 -38.650 1.0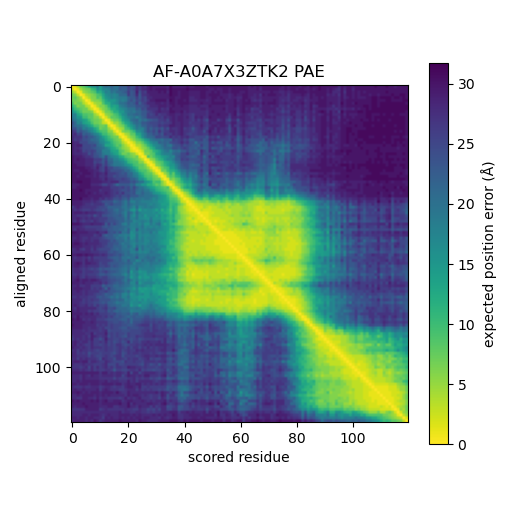0 89.62 104 PHE A C 1
ATOM 798 O O . PHE A 1 104 ? 27.457 -8.348 -38.654 1.00 89.62 104 PHE A O 1
ATOM 805 N N . GLN A 1 105 ? 26.300 -6.667 -39.586 1.00 90.75 105 GLN A N 1
ATOM 806 C CA . GLN A 1 105 ? 27.283 -6.403 -40.621 1.00 90.75 105 GLN A CA 1
ATOM 807 C C . GLN A 1 105 ? 28.404 -5.548 -40.023 1.00 90.75 105 GLN A C 1
ATOM 809 O O . GLN A 1 105 ? 28.205 -4.388 -39.670 1.00 90.75 105 GLN A O 1
ATOM 814 N N . GLY A 1 106 ? 29.571 -6.166 -39.840 1.00 87.06 106 GLY A N 1
ATOM 815 C CA . GLY A 1 106 ? 30.768 -5.482 -39.362 1.00 87.06 106 GLY A CA 1
ATOM 816 C C . GLY A 1 106 ? 31.326 -4.509 -40.401 1.00 87.06 106 GLY A C 1
ATOM 817 O O . GLY A 1 106 ? 31.092 -4.666 -41.598 1.00 87.06 106 GLY A O 1
ATOM 818 N N . ASP A 1 107 ? 32.075 -3.521 -39.921 1.00 91.44 107 ASP A N 1
ATOM 819 C CA . ASP A 1 107 ? 32.770 -2.535 -40.747 1.00 91.44 107 ASP A CA 1
ATOM 820 C C . ASP A 1 107 ? 34.254 -2.920 -40.886 1.00 91.44 107 ASP A C 1
ATOM 822 O O . ASP A 1 107 ? 34.945 -3.127 -39.882 1.00 91.44 107 ASP A O 1
ATOM 826 N N . ASP A 1 108 ? 34.737 -3.021 -42.127 1.00 91.44 108 ASP A N 1
ATOM 827 C CA . ASP A 1 108 ? 36.108 -3.432 -42.455 1.00 91.44 108 ASP A CA 1
ATOM 828 C C . ASP A 1 108 ? 37.168 -2.427 -41.964 1.00 91.44 108 ASP A C 1
ATOM 830 O O . ASP A 1 108 ? 38.277 -2.815 -41.583 1.00 91.44 108 ASP A O 1
ATOM 834 N N . GLU A 1 109 ? 36.843 -1.131 -41.927 1.00 90.81 109 GLU A N 1
ATOM 835 C CA . GLU A 1 109 ? 37.733 -0.095 -41.402 1.00 90.81 109 GLU A CA 1
ATOM 836 C C . GLU A 1 109 ? 37.946 -0.295 -39.898 1.00 90.81 109 GLU A C 1
ATOM 838 O O . GLU A 1 109 ? 39.082 -0.277 -39.405 1.00 90.81 109 GLU A O 1
ATOM 843 N N . ILE A 1 110 ? 36.849 -0.553 -39.181 1.00 90.12 110 ILE A N 1
ATOM 844 C CA . ILE A 1 110 ? 36.852 -0.829 -37.743 1.00 90.12 110 ILE A CA 1
ATOM 845 C C . ILE A 1 110 ? 37.565 -2.153 -37.451 1.00 90.12 110 ILE A C 1
ATOM 847 O O . ILE A 1 110 ? 38.377 -2.212 -36.525 1.00 90.12 110 ILE A O 1
ATOM 851 N N . ALA A 1 111 ? 37.338 -3.193 -38.259 1.00 89.50 111 ALA A N 1
ATOM 852 C CA . ALA A 1 111 ? 38.042 -4.469 -38.138 1.00 89.50 111 ALA A CA 1
ATOM 853 C C . ALA A 1 111 ? 39.565 -4.284 -38.244 1.00 89.50 111 ALA A C 1
ATOM 855 O O . ALA A 1 111 ? 40.314 -4.727 -37.369 1.00 89.50 111 ALA A O 1
ATOM 856 N N . GLY A 1 112 ? 40.024 -3.513 -39.235 1.00 89.94 112 GLY A N 1
ATOM 857 C CA . GLY A 1 112 ? 41.443 -3.205 -39.398 1.00 89.94 112 GLY A CA 1
ATOM 858 C C . GLY A 1 112 ? 42.044 -2.432 -38.216 1.00 89.94 112 GLY A C 1
ATOM 859 O O . GLY A 1 112 ? 43.238 -2.570 -37.937 1.00 89.94 112 GLY A O 1
ATOM 860 N N . MET A 1 113 ? 41.258 -1.620 -37.495 1.00 93.12 113 MET A N 1
ATOM 861 C CA . MET A 1 113 ? 41.727 -0.949 -36.272 1.00 93.12 113 MET A CA 1
ATOM 862 C C . MET A 1 113 ? 42.035 -1.945 -35.147 1.00 93.12 113 MET A C 1
ATOM 864 O O . MET A 1 113 ? 43.057 -1.789 -34.475 1.00 93.12 113 MET A O 1
ATOM 868 N N . PHE A 1 114 ? 41.201 -2.974 -34.961 1.00 90.31 114 PHE A N 1
ATOM 869 C CA . PHE A 1 114 ? 41.425 -4.005 -33.942 1.00 90.31 114 PHE A CA 1
ATOM 870 C C . PHE A 1 114 ? 42.664 -4.854 -34.240 1.00 90.31 114 PHE A C 1
ATOM 872 O O . PHE A 1 114 ? 43.475 -5.075 -33.343 1.00 90.31 114 PHE A O 1
ATOM 879 N N . GLU A 1 115 ? 42.866 -5.259 -35.495 1.00 87.56 115 GLU A N 1
ATOM 880 C CA . GLU A 1 115 ? 44.011 -6.090 -35.900 1.00 87.56 115 GLU A CA 1
ATOM 881 C C . GLU A 1 115 ? 45.356 -5.396 -35.653 1.00 87.56 115 GLU A C 1
ATOM 883 O O . GLU A 1 115 ? 46.298 -6.004 -35.137 1.00 87.56 115 GLU A O 1
ATOM 888 N N . ARG A 1 116 ? 45.426 -4.089 -35.937 1.00 84.00 116 ARG A N 1
ATOM 889 C CA . ARG A 1 116 ? 46.605 -3.262 -35.634 1.00 84.00 116 ARG A CA 1
ATOM 890 C C . ARG A 1 116 ? 46.882 -3.147 -34.136 1.00 84.00 116 ARG A C 1
ATOM 892 O O . ARG A 1 116 ? 48.023 -2.908 -33.759 1.00 84.00 116 ARG A O 1
ATOM 899 N N . SER A 1 117 ? 45.860 -3.301 -33.293 1.00 78.56 117 SER A N 1
ATOM 900 C CA . SER A 1 117 ? 46.006 -3.259 -31.837 1.00 78.56 117 SER A CA 1
ATOM 901 C C . SER A 1 117 ? 46.382 -4.612 -31.227 1.00 78.56 117 SER A C 1
ATOM 903 O O . SER A 1 117 ? 46.930 -4.630 -30.127 1.00 78.56 117 SER A O 1
ATOM 905 N N . THR A 1 118 ? 46.075 -5.734 -31.885 1.00 74.31 118 THR A N 1
ATOM 906 C CA . THR A 1 118 ? 46.369 -7.088 -31.379 1.00 74.31 118 THR A CA 1
ATOM 907 C C . THR A 1 118 ? 47.673 -7.679 -31.913 1.00 74.31 118 THR A C 1
ATOM 909 O O . THR A 1 118 ? 48.130 -8.694 -31.395 1.00 74.31 118 THR A O 1
ATOM 912 N N . GLY A 1 119 ? 48.284 -7.063 -32.928 1.00 63.97 119 GLY A N 1
ATOM 913 C CA . GLY A 1 119 ? 49.624 -7.404 -33.410 1.00 63.97 119 GLY A CA 1
ATOM 914 C C . GLY A 1 119 ? 50.722 -6.682 -32.624 1.00 63.97 119 GLY A C 1
ATOM 915 O O . GLY A 1 119 ? 51.325 -5.751 -33.154 1.00 63.97 119 GLY A O 1
ATOM 916 N N . SER A 1 120 ? 50.963 -7.100 -31.377 1.00 51.00 120 SER A N 1
ATOM 917 C CA . SER A 1 120 ? 52.174 -6.767 -30.607 1.00 51.00 120 SER A CA 1
ATOM 918 C C . SER A 1 120 ? 53.015 -8.006 -30.346 1.00 51.00 120 SER A C 1
ATOM 920 O O . SER A 1 120 ? 52.441 -9.114 -30.275 1.00 51.00 120 SER A O 1
#

Secondary structure (DSSP, 8-state):
---------PPPPP-S----------------------TT-EEEEHHHHHHHHHHHHHHHHTT--EEEEETTEEEEEE-----------TTTTTTT-PPPTTTT---HHHHHHHHHHH--

Sequence (120 aa):
MRVAERKHVRQLHPDLLGKTRIPCISDDHDLHVGQYNGEDAMQIAVAEAKAQFARLIRRAEAGEAIELTRYGRPVARIVGASRPAGRSLIGAMEGAFTLPNDMFQGDDEIAGMFERSTGS

pLDDT: mean 70.1, std 19.76, range [33.66, 93.12]

Mean predicted aligned error: 19.39 Å

Radius of gyration: 32.13 Å; Cα contacts (8 Å, |Δi|>4): 68; chains: 1; bounding box: 82×39×73 Å

Solvent-accessible surface area (backbone atoms only — not comparable to full-atom values): 8283 Å² total; per-residue (Å²): 141,86,83,79,86,80,79,80,76,77,80,78,80,81,88,87,79,93,79,78,78,77,75,83,77,76,90,73,92,72,97,69,96,65,85,80,79,60,86,87,53,53,77,40,45,51,79,59,40,70,80,44,41,76,59,53,50,57,44,9,61,74,67,39,47,35,33,29,20,57,98,88,38,80,77,49,71,48,58,40,77,82,68,74,71,72,73,68,67,77,66,72,57,67,85,77,64,79,82,61,94,58,74,83,62,78,55,69,72,60,51,54,53,53,54,67,70,68,69,120

Foldseek 3Di:
DDDDDDPPPDDDDDDDDPDDPPDPPDPDDDDDPDPPPPDQEAEDEPVRCVVCVVVVQVCQLVAGWYFYDHPNHTDDIRHRPPPVPPPPCVCVCPVVDDDDPCNVPDDPVVVVVVVVVPPD

Nearest PDB structures (foldseek):
  6jqy-assembly1_A  TM=9.023E-01  e=2.676E-03  Mycobacterium tuberculosis CDC1551
  2odk-assembly2_D  TM=9.165E-01  e=5.826E-02  Nitrosomonas europaea
  3k33-assembly1_C-2  TM=5.452E-01  e=1.948E-02  Punavirus P1
  8om9-assembly1_B  TM=6.812E-01  e=4.657E+00  Homo sapiens
  4m1m-assembly2_B  TM=3.976E-01  e=5.341E+00  Mus musculus